Protein AF-A0A357ELI5-F1 (afdb_monomer)

Foldseek 3Di:
DDDDDDDDDDPPPPPDPPPPDPDPDPPPPPPVVPPPPPPPPPPDPDPDDPDDPDDQDPVNVVVVQLVVQAADDPVLLVVLVVCCVPPVDPVSVVNNVSNCVVVQLVVLVVCVVVPDDSVVSD

Solvent-accessible surface area (backbone atoms only — not comparable to full-atom values): 8202 Å² total; per-residue (Å²): 139,90,83,90,84,90,80,81,84,83,80,74,78,74,78,72,77,82,76,76,71,84,72,79,83,73,80,76,78,74,66,67,81,69,70,68,70,79,75,76,68,91,60,77,94,65,93,69,77,95,76,74,84,75,80,84,47,73,65,59,52,51,56,57,55,44,67,72,44,62,76,71,53,75,68,56,47,53,50,33,52,49,45,24,74,74,70,63,37,63,66,38,49,51,53,55,52,48,30,46,47,51,56,47,45,57,58,30,59,74,49,52,84,75,76,57,59,70,80,76,54,94

Structure (mmCIF, N/CA/C/O backbone):
data_AF-A0A357ELI5-F1
#
_entry.id   AF-A0A357ELI5-F1
#
loop_
_atom_site.group_PDB
_atom_site.id
_atom_site.type_symbol
_atom_site.label_atom_id
_atom_site.label_alt_id
_atom_site.label_comp_id
_atom_site.label_asym_id
_atom_site.label_entity_id
_atom_site.label_seq_id
_atom_site.pdbx_PDB_ins_code
_atom_site.Cartn_x
_atom_site.Cartn_y
_atom_site.Cartn_z
_atom_site.occupancy
_atom_site.B_iso_or_equiv
_atom_site.auth_seq_id
_atom_site.auth_comp_id
_atom_site.auth_asym_id
_atom_site.auth_atom_id
_atom_site.pdbx_PDB_model_num
ATOM 1 N N . MET A 1 1 ? 6.128 -54.852 42.794 1.00 38.94 1 MET A N 1
ATOM 2 C CA . MET A 1 1 ? 4.982 -55.335 41.995 1.00 38.94 1 MET A CA 1
ATOM 3 C C . MET A 1 1 ? 3.946 -54.219 42.037 1.00 38.94 1 MET A C 1
ATOM 5 O O . MET A 1 1 ? 3.319 -54.050 43.066 1.00 38.94 1 MET A O 1
ATOM 9 N N . SER A 1 2 ? 4.075 -53.204 41.184 1.00 42.09 2 SER A N 1
ATOM 10 C CA . SER A 1 2 ? 3.573 -53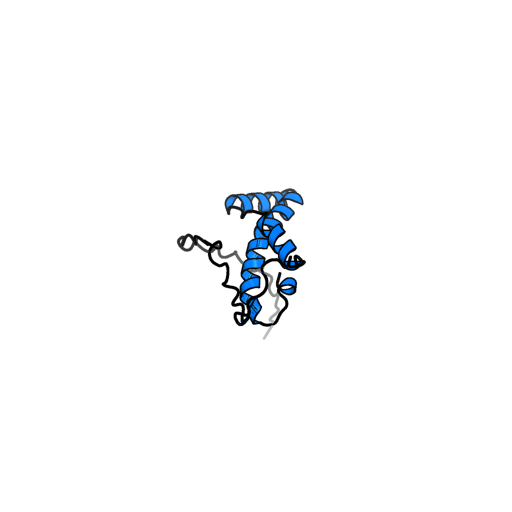.139 39.797 1.00 42.09 2 SER A CA 1
ATOM 11 C C . SER A 1 2 ? 2.077 -52.833 39.740 1.00 42.09 2 SER A C 1
ATOM 13 O O . SER A 1 2 ? 1.281 -53.741 39.936 1.00 42.09 2 SER A O 1
ATOM 15 N N . ALA A 1 3 ? 1.738 -51.579 39.430 1.00 42.09 3 ALA A N 1
ATOM 16 C CA . ALA A 1 3 ? 0.788 -51.214 38.373 1.00 42.09 3 ALA A CA 1
ATOM 17 C C . ALA A 1 3 ? 0.778 -49.682 38.206 1.00 42.09 3 ALA A C 1
ATOM 19 O O . ALA A 1 3 ? 0.226 -48.950 39.021 1.00 42.09 3 ALA A O 1
ATOM 20 N N . GLN A 1 4 ? 1.454 -49.239 37.149 1.00 45.16 4 GLN A N 1
ATOM 21 C CA . GLN A 1 4 ? 1.320 -47.933 36.511 1.00 45.16 4 GLN A CA 1
ATOM 22 C C . GLN A 1 4 ? 0.089 -47.990 35.590 1.00 45.16 4 GLN A C 1
ATOM 24 O O . GLN A 1 4 ? -0.007 -48.957 34.839 1.00 45.16 4 GLN A O 1
ATOM 29 N N . ASP A 1 5 ? -0.778 -46.976 35.598 1.00 42.78 5 ASP A N 1
ATOM 30 C CA . ASP A 1 5 ? -1.641 -46.583 34.462 1.00 42.78 5 ASP A CA 1
ATOM 31 C C . ASP A 1 5 ? -2.183 -45.170 34.773 1.00 42.78 5 ASP A C 1
ATOM 33 O O . ASP A 1 5 ? -2.932 -44.992 35.727 1.00 42.78 5 ASP A O 1
ATOM 37 N N . ARG A 1 6 ? -1.551 -44.075 34.333 1.00 45.69 6 ARG A N 1
ATOM 38 C CA . ARG A 1 6 ? -1.507 -43.457 32.992 1.00 45.69 6 ARG A CA 1
ATOM 39 C C . ARG A 1 6 ? -2.861 -42.917 32.503 1.00 45.69 6 ARG A C 1
ATOM 41 O O . ARG A 1 6 ? -3.584 -43.596 31.795 1.00 45.69 6 ARG A O 1
ATOM 48 N N . VAL A 1 7 ? -3.082 -41.629 32.775 1.00 46.84 7 VAL A N 1
ATOM 49 C CA . VAL A 1 7 ? -3.849 -40.666 31.954 1.00 46.84 7 VAL A CA 1
ATOM 50 C C . VAL A 1 7 ? -3.132 -39.311 32.155 1.00 46.84 7 VAL A C 1
ATOM 52 O O . VAL A 1 7 ? -3.289 -38.705 33.207 1.00 46.84 7 VAL A O 1
ATOM 55 N N . GLN A 1 8 ? -2.013 -39.019 31.471 1.00 42.09 8 GLN A N 1
ATOM 56 C CA . GLN A 1 8 ? -1.912 -38.199 30.240 1.00 42.09 8 GLN A CA 1
ATOM 57 C C . GLN A 1 8 ? -2.991 -37.111 30.146 1.00 42.09 8 GLN A C 1
ATOM 59 O O . GLN A 1 8 ? -4.160 -37.424 29.970 1.00 42.09 8 GLN A O 1
ATOM 64 N N . ASP A 1 9 ? -2.630 -35.891 30.554 1.00 44.03 9 ASP A N 1
ATOM 65 C CA . ASP A 1 9 ? -2.258 -34.765 29.667 1.00 44.03 9 ASP A CA 1
ATOM 66 C C . ASP A 1 9 ? -3.490 -34.204 28.973 1.00 44.03 9 ASP A C 1
ATOM 68 O O . ASP A 1 9 ? -4.007 -34.889 28.111 1.00 44.03 9 ASP A O 1
ATOM 72 N N . GLU A 1 10 ? -3.931 -33.003 29.371 1.00 48.03 10 GLU A N 1
ATOM 73 C CA . GLU A 1 10 ? -4.411 -31.898 28.510 1.00 48.03 10 GLU A CA 1
ATOM 74 C C . GLU A 1 10 ? -4.570 -30.637 29.385 1.00 48.03 10 GLU A C 1
ATOM 76 O O . GLU A 1 10 ? -5.627 -30.011 29.460 1.00 48.03 10 GLU A O 1
ATOM 81 N N . SER A 1 11 ? -3.507 -30.249 30.098 1.00 41.44 11 SER A N 1
ATOM 82 C CA . SER A 1 11 ? -3.392 -28.856 30.531 1.00 41.44 11 SER A CA 1
ATOM 83 C C . SER A 1 11 ? -2.977 -28.084 29.290 1.00 41.44 11 SER A C 1
ATOM 85 O O . SER A 1 11 ? -1.796 -28.046 28.960 1.00 41.44 11 SER A O 1
ATOM 87 N N . GLY A 1 12 ? -3.966 -27.576 28.552 1.00 45.12 12 GLY A N 1
ATOM 88 C CA . GLY A 1 12 ? -3.746 -26.667 27.439 1.00 45.12 12 GLY A CA 1
ATOM 89 C C . GLY A 1 12 ? -2.884 -25.514 27.925 1.00 45.12 12 GLY A C 1
ATOM 90 O O . GLY A 1 12 ? -3.363 -24.648 28.659 1.00 45.12 12 GLY A O 1
ATOM 91 N N . ASP A 1 13 ? -1.606 -25.570 27.559 1.00 47.12 13 ASP A N 1
ATOM 92 C CA . ASP A 1 13 ? -0.642 -24.502 27.732 1.00 47.12 13 ASP A CA 1
ATOM 93 C C . ASP A 1 13 ? -1.214 -23.296 26.991 1.00 47.12 13 ASP A C 1
ATOM 95 O O . ASP A 1 13 ? -1.187 -23.198 25.762 1.00 47.12 13 ASP A O 1
ATOM 99 N N . THR A 1 14 ? -1.908 -22.452 27.747 1.00 52.62 14 THR A N 1
ATOM 100 C CA . THR A 1 14 ? -2.422 -21.187 27.255 1.00 52.62 14 THR A CA 1
ATOM 101 C C . THR A 1 14 ? -1.180 -20.349 27.063 1.00 52.62 14 THR A C 1
ATOM 103 O O . THR A 1 14 ? -0.666 -19.791 28.025 1.00 52.62 14 THR A O 1
ATOM 106 N N . LEU A 1 15 ? -0.656 -20.345 25.837 1.00 53.09 15 LEU A N 1
ATOM 107 C CA . LEU A 1 15 ? 0.434 -19.469 25.445 1.00 53.09 15 LEU A CA 1
ATOM 108 C C . LEU A 1 15 ? -0.067 -18.039 25.645 1.00 53.09 15 LEU A C 1
ATOM 110 O O . LEU A 1 15 ? -0.790 -17.499 24.803 1.00 53.09 15 LEU A O 1
ATOM 114 N N . GLU A 1 16 ? 0.241 -17.454 26.801 1.00 51.84 16 GLU A N 1
ATOM 115 C CA . GLU A 1 16 ? 0.051 -16.031 27.013 1.00 51.84 16 GLU A CA 1
ATOM 116 C C . GLU A 1 16 ? 0.895 -15.322 25.949 1.00 51.84 16 GLU A C 1
ATOM 118 O O . GLU A 1 16 ? 2.093 -15.598 25.839 1.00 51.84 16 GLU A O 1
ATOM 123 N N . PRO A 1 17 ? 0.298 -14.468 25.101 1.00 59.75 17 PRO A N 1
ATOM 124 C CA . PRO A 1 17 ? 1.085 -13.716 24.144 1.00 59.75 17 PRO A CA 1
ATOM 125 C C . PRO A 1 17 ? 2.023 -12.806 24.939 1.00 59.75 17 PRO A C 1
ATOM 127 O O . PRO A 1 17 ? 1.552 -11.937 25.673 1.00 59.75 17 PRO A O 1
ATOM 130 N N . GLU A 1 18 ? 3.338 -13.005 24.805 1.00 58.53 18 GLU A N 1
ATOM 131 C CA . GLU A 1 18 ? 4.325 -12.049 25.303 1.00 58.53 18 GLU A CA 1
ATOM 132 C C . GLU A 1 18 ? 4.008 -10.682 24.688 1.00 58.53 18 GLU A C 1
ATOM 134 O O . GLU A 1 18 ? 4.151 -10.455 23.484 1.00 58.53 18 GLU A O 1
ATOM 139 N N . ILE A 1 19 ? 3.514 -9.771 25.523 1.00 59.59 19 ILE A N 1
ATOM 140 C CA . ILE A 1 19 ? 3.342 -8.374 25.161 1.00 59.59 19 ILE A CA 1
ATOM 141 C C . ILE A 1 19 ? 4.758 -7.813 25.070 1.00 59.59 19 ILE A C 1
ATOM 143 O O . ILE A 1 19 ? 5.394 -7.588 26.097 1.00 59.59 19 ILE A O 1
ATOM 147 N N . LEU A 1 20 ? 5.260 -7.622 23.845 1.00 51.78 20 LEU A N 1
ATOM 148 C CA . LEU A 1 20 ? 6.477 -6.848 23.626 1.00 51.78 20 LEU A CA 1
ATOM 149 C C . LEU A 1 20 ? 6.288 -5.487 24.298 1.00 51.78 20 LEU A C 1
ATOM 151 O O . LEU A 1 20 ? 5.389 -4.723 23.934 1.00 51.78 20 LEU A O 1
ATOM 155 N N . GLU A 1 21 ? 7.135 -5.193 25.280 1.00 50.78 21 GLU A N 1
ATOM 156 C CA . GLU A 1 21 ? 7.247 -3.845 25.815 1.00 50.78 21 GLU A CA 1
ATOM 157 C C . GLU A 1 21 ? 7.588 -2.889 24.661 1.00 50.78 21 GLU A C 1
ATOM 159 O O . GLU A 1 21 ? 8.326 -3.277 23.746 1.00 50.78 21 GLU A O 1
ATOM 164 N N . PRO A 1 22 ? 7.041 -1.658 24.655 1.00 52.97 22 PRO A N 1
ATOM 165 C CA . PRO A 1 22 ? 7.400 -0.671 23.654 1.00 52.97 22 PRO A CA 1
ATOM 166 C C . PRO A 1 22 ? 8.893 -0.383 23.799 1.00 52.97 22 PRO A C 1
ATOM 168 O O . PRO A 1 22 ? 9.322 0.318 24.711 1.00 52.97 22 PRO A O 1
ATOM 171 N N . THR A 1 23 ? 9.700 -0.976 22.924 1.00 57.09 23 THR A N 1
ATOM 172 C CA . THR A 1 23 ? 11.095 -0.587 22.763 1.00 57.09 23 THR A CA 1
ATOM 173 C C . THR A 1 23 ? 11.101 0.876 22.360 1.00 57.09 23 THR A C 1
ATOM 175 O O . THR A 1 23 ? 10.478 1.211 21.352 1.00 57.09 23 THR A O 1
ATOM 178 N N . ASP A 1 24 ? 11.769 1.699 23.169 1.00 54.06 24 ASP A N 1
ATOM 179 C CA . ASP A 1 24 ? 11.881 3.148 23.032 1.00 54.06 24 ASP A CA 1
ATOM 180 C C . 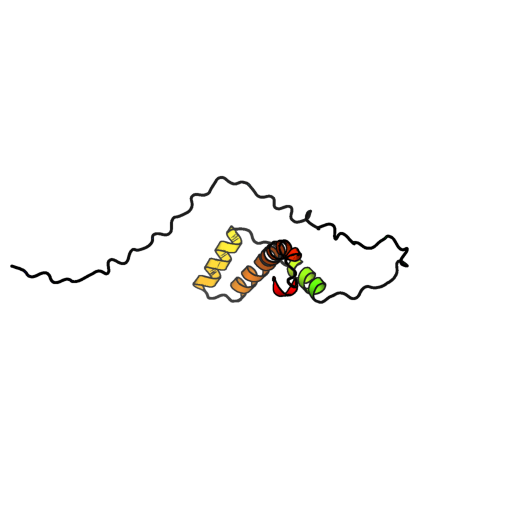ASP A 1 24 ? 11.886 3.609 21.572 1.00 54.06 24 ASP A C 1
ATOM 182 O O . ASP A 1 24 ? 12.706 3.177 20.752 1.00 54.06 24 ASP A O 1
ATOM 186 N N . ASP A 1 25 ? 10.939 4.500 21.290 1.00 55.41 25 ASP A N 1
ATOM 187 C CA . ASP A 1 25 ? 10.660 5.114 20.005 1.00 55.41 25 ASP A CA 1
ATOM 188 C C . ASP A 1 25 ? 11.936 5.685 19.373 1.00 55.41 25 ASP A C 1
ATOM 190 O O . ASP A 1 25 ? 12.373 6.807 19.640 1.00 55.41 25 ASP A O 1
ATOM 194 N N . LYS A 1 26 ? 12.523 4.925 18.450 1.00 49.94 26 LYS A N 1
ATOM 195 C CA . LYS A 1 26 ? 13.121 5.552 17.281 1.00 49.94 26 LYS A CA 1
ATOM 196 C C . LYS A 1 26 ? 11.966 5.847 16.349 1.00 49.94 26 LYS A C 1
ATOM 198 O O . LYS A 1 26 ? 11.487 4.947 15.664 1.00 49.94 26 LYS A O 1
ATOM 203 N N . GLU A 1 27 ? 11.518 7.097 16.352 1.00 52.31 27 GLU A N 1
ATOM 204 C CA . GLU A 1 27 ? 10.745 7.657 15.251 1.00 52.31 27 GLU A CA 1
ATOM 205 C C . GLU A 1 27 ? 11.547 7.396 13.973 1.00 52.31 27 GLU A C 1
ATOM 207 O O . GLU A 1 27 ? 12.530 8.073 13.666 1.00 52.31 27 GLU A O 1
ATOM 212 N N . ILE A 1 28 ? 11.194 6.328 13.260 1.00 48.56 28 ILE A N 1
ATOM 213 C CA . ILE A 1 28 ? 11.658 6.131 11.901 1.00 48.56 28 ILE A CA 1
ATOM 214 C C . ILE A 1 28 ? 10.864 7.159 11.108 1.00 48.56 28 ILE A C 1
ATOM 216 O O . ILE A 1 28 ? 9.773 6.872 10.615 1.00 48.56 28 ILE A O 1
ATOM 220 N N . GLU A 1 29 ? 11.393 8.378 11.017 1.00 48.62 29 GLU A N 1
ATOM 221 C CA . GLU A 1 29 ? 11.045 9.277 9.926 1.00 48.62 29 GLU A CA 1
ATOM 222 C C . GLU A 1 29 ? 11.518 8.598 8.641 1.00 48.62 29 GLU A C 1
ATOM 224 O O . GLU A 1 29 ? 12.630 8.799 8.150 1.00 48.62 29 GLU A O 1
ATOM 229 N N . ALA A 1 30 ? 10.684 7.692 8.134 1.00 51.88 30 ALA A N 1
ATOM 230 C CA . ALA A 1 30 ? 10.847 7.100 6.829 1.00 51.88 30 ALA A CA 1
ATOM 231 C C . ALA A 1 30 ? 10.549 8.197 5.809 1.00 51.88 30 ALA A C 1
ATOM 233 O O . ALA A 1 30 ? 9.458 8.264 5.236 1.00 51.88 30 ALA A O 1
ATOM 234 N N . ASP A 1 31 ? 11.539 9.053 5.562 1.00 44.88 31 ASP A N 1
ATOM 235 C CA . ASP A 1 31 ? 11.622 9.832 4.335 1.00 44.88 31 ASP A CA 1
ATOM 236 C C . ASP A 1 31 ? 11.884 8.878 3.155 1.00 44.88 31 ASP A C 1
ATOM 238 O O . ASP A 1 31 ? 12.931 8.857 2.508 1.00 44.88 31 ASP A O 1
ATOM 242 N N . ALA A 1 32 ? 10.889 8.037 2.872 1.00 50.41 32 ALA A N 1
ATOM 243 C CA . ALA A 1 32 ? 10.827 7.185 1.696 1.00 50.41 32 ALA A CA 1
ATOM 244 C C . ALA A 1 32 ? 10.667 8.012 0.407 1.00 50.41 32 ALA A C 1
ATOM 246 O O . ALA A 1 32 ? 10.637 7.439 -0.682 1.00 50.41 32 ALA A O 1
ATOM 247 N N . ALA A 1 33 ? 10.561 9.345 0.497 1.00 44.91 33 ALA A N 1
ATOM 248 C CA . ALA A 1 33 ? 10.564 10.2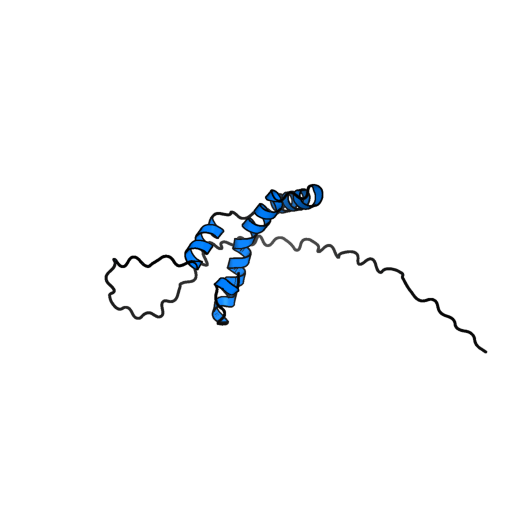05 -0.678 1.00 44.91 33 ALA A CA 1
ATOM 249 C C . ALA A 1 33 ? 11.961 10.314 -1.312 1.00 44.91 33 ALA A C 1
ATOM 251 O O . ALA A 1 33 ? 12.046 10.627 -2.499 1.00 44.91 33 ALA A O 1
ATOM 252 N N . SER A 1 34 ? 13.038 10.005 -0.576 1.00 41.94 34 SER A N 1
ATOM 253 C CA . SER A 1 34 ? 14.412 10.151 -1.080 1.00 41.94 34 SER A CA 1
ATOM 254 C C . SER A 1 34 ? 15.037 8.857 -1.629 1.00 41.94 34 SER A C 1
ATOM 256 O O . SER A 1 34 ? 16.038 8.905 -2.338 1.00 41.94 34 SER A O 1
ATOM 258 N N . LEU A 1 35 ? 14.414 7.688 -1.423 1.00 43.25 35 LEU A N 1
ATOM 259 C CA . LEU A 1 35 ? 14.822 6.426 -2.068 1.00 43.25 35 LEU A CA 1
ATOM 260 C C . LEU A 1 35 ? 14.168 6.253 -3.448 1.00 43.25 35 LEU A C 1
ATOM 262 O O . LEU A 1 35 ? 13.739 5.169 -3.841 1.00 43.25 35 LEU A O 1
ATOM 266 N N . VAL A 1 36 ? 14.121 7.332 -4.227 1.00 46.66 36 VAL A N 1
ATOM 267 C CA . VAL A 1 36 ? 14.165 7.204 -5.684 1.00 46.66 36 VAL A CA 1
ATOM 268 C C . VAL A 1 36 ? 15.579 6.755 -6.018 1.00 46.66 36 VAL A C 1
ATOM 270 O O . VAL A 1 36 ? 16.481 7.563 -6.216 1.00 46.66 36 VAL A O 1
ATOM 273 N N . LEU A 1 37 ? 15.759 5.434 -5.994 1.00 40.94 37 LEU A N 1
ATOM 274 C CA . LEU A 1 37 ? 16.897 4.754 -6.581 1.00 40.94 37 LEU A CA 1
ATOM 275 C C . LEU A 1 37 ? 17.137 5.360 -7.957 1.00 40.94 37 LEU A C 1
ATOM 277 O O . LEU A 1 37 ? 16.309 5.242 -8.862 1.00 40.94 37 LEU A O 1
ATOM 281 N N . ASP A 1 38 ? 18.273 6.042 -8.035 1.00 40.12 38 ASP A N 1
ATOM 282 C CA . ASP A 1 38 ? 19.055 6.288 -9.225 1.00 40.12 38 ASP A CA 1
ATOM 283 C C . ASP A 1 38 ? 19.011 5.015 -10.071 1.00 40.12 38 ASP A C 1
ATOM 285 O O . ASP A 1 38 ? 19.705 4.027 -9.810 1.00 40.12 38 ASP A O 1
ATOM 289 N N . ILE A 1 39 ? 18.075 4.991 -11.020 1.00 47.84 39 ILE A N 1
ATOM 290 C CA . ILE A 1 39 ? 17.987 3.948 -12.021 1.00 47.84 39 ILE A CA 1
ATOM 291 C C . ILE A 1 39 ? 19.261 4.171 -12.818 1.00 47.84 39 ILE A C 1
ATOM 293 O O . ILE A 1 39 ? 19.286 5.024 -13.703 1.00 47.84 39 ILE A O 1
ATOM 297 N N . SER A 1 40 ? 20.335 3.473 -12.441 1.00 42.38 40 SER A N 1
ATOM 298 C CA . SER A 1 40 ? 21.565 3.400 -13.213 1.00 42.38 40 SER A CA 1
ATOM 299 C C . SER A 1 40 ? 21.189 2.831 -14.570 1.00 42.38 40 SER A C 1
ATOM 301 O O . SER A 1 40 ? 21.221 1.624 -14.812 1.00 42.38 40 SER A O 1
ATOM 303 N N . ALA A 1 41 ? 20.799 3.740 -15.457 1.00 44.84 41 ALA A N 1
ATOM 304 C CA . ALA A 1 41 ? 20.905 3.591 -16.878 1.00 44.84 41 ALA A CA 1
ATOM 305 C C . ALA A 1 41 ? 22.374 3.257 -17.125 1.00 44.84 41 ALA A C 1
ATOM 307 O O . ALA A 1 41 ? 23.233 4.127 -17.227 1.00 44.84 41 ALA A O 1
ATOM 308 N N . SER A 1 42 ? 22.668 1.964 -17.218 1.00 46.50 42 SER A N 1
ATOM 309 C CA . SER A 1 42 ? 23.815 1.490 -17.980 1.00 46.50 42 SER A CA 1
ATOM 310 C C . SER A 1 42 ? 23.500 1.687 -19.463 1.00 46.50 42 SER A C 1
ATOM 312 O O . SER A 1 42 ? 23.498 0.733 -20.233 1.00 46.50 42 SER A O 1
ATOM 314 N N . ASP A 1 43 ? 23.171 2.920 -19.846 1.00 46.19 43 ASP A N 1
ATOM 315 C CA . ASP A 1 43 ? 23.079 3.334 -21.230 1.00 46.19 43 ASP A CA 1
ATOM 316 C C . ASP A 1 43 ? 24.154 4.388 -21.440 1.00 46.19 43 ASP A C 1
ATOM 318 O O . ASP A 1 43 ? 24.231 5.413 -20.759 1.00 46.19 43 ASP A O 1
ATOM 322 N N . SER A 1 44 ? 25.068 4.057 -22.338 1.00 42.41 44 SER A N 1
ATOM 323 C CA . SER A 1 44 ? 26.128 4.967 -22.748 1.00 42.41 44 SER A CA 1
ATOM 324 C C . SER A 1 44 ? 25.475 6.251 -23.270 1.00 42.41 44 SER A C 1
ATOM 326 O O . SER A 1 44 ? 24.442 6.149 -23.925 1.00 42.41 44 SER A O 1
ATOM 328 N N . PRO A 1 45 ? 26.040 7.453 -23.050 1.00 42.62 45 PRO A N 1
ATOM 329 C CA . PRO A 1 45 ? 25.418 8.685 -23.515 1.00 42.62 45 PRO A CA 1
ATOM 330 C C . PRO A 1 45 ? 25.520 8.751 -25.044 1.00 42.62 45 PRO A C 1
ATOM 332 O O . PRO A 1 45 ? 26.475 9.287 -25.607 1.00 42.62 45 PRO A O 1
ATOM 335 N N . GLN A 1 46 ? 24.555 8.149 -25.732 1.00 50.66 46 GLN A N 1
ATOM 336 C CA . GLN A 1 46 ? 24.252 8.428 -27.125 1.00 50.66 46 GLN A CA 1
ATOM 337 C C . GLN A 1 46 ? 23.192 9.534 -27.147 1.00 50.66 46 GLN A C 1
ATOM 339 O O . GLN A 1 46 ? 22.246 9.489 -26.360 1.00 50.66 46 GLN A O 1
ATOM 344 N N . PRO A 1 47 ? 23.345 10.554 -28.006 1.00 50.38 47 PRO A N 1
ATOM 345 C CA . PRO A 1 47 ? 22.392 11.648 -28.090 1.00 50.38 47 PRO A CA 1
ATOM 346 C C . PRO A 1 47 ? 21.106 11.109 -28.721 1.00 50.38 47 PRO A C 1
ATOM 348 O O . PRO A 1 47 ? 21.012 10.993 -29.940 1.00 50.38 47 PRO A O 1
ATOM 351 N N . VAL A 1 48 ? 20.138 10.723 -27.891 1.00 51.34 48 VAL A N 1
ATOM 352 C CA . VAL A 1 48 ? 18.814 10.306 -28.354 1.00 51.34 48 VAL A CA 1
ATOM 353 C C . VAL A 1 48 ? 17.895 11.520 -28.385 1.00 51.34 48 VAL A C 1
ATOM 355 O O . VAL A 1 48 ? 17.736 12.231 -27.394 1.00 51.34 48 VAL A O 1
ATOM 358 N N . ASP A 1 49 ? 17.337 11.779 -29.563 1.00 50.94 49 ASP A N 1
ATOM 359 C CA . ASP A 1 49 ? 16.402 12.864 -29.829 1.00 50.94 49 ASP A CA 1
ATOM 360 C C . ASP A 1 49 ? 15.261 12.901 -28.793 1.00 50.94 49 ASP A C 1
ATOM 362 O O . ASP A 1 49 ? 14.489 11.952 -28.628 1.00 50.94 49 ASP A O 1
ATOM 366 N N . SER A 1 50 ? 15.155 14.032 -28.091 1.00 61.72 50 SER A N 1
ATOM 367 C CA . SER A 1 50 ? 14.321 14.264 -26.903 1.00 61.72 50 SER A CA 1
ATOM 368 C C . SER A 1 50 ? 12.806 14.351 -27.158 1.00 61.72 50 SER A C 1
ATOM 370 O O . SER A 1 50 ? 12.133 15.227 -26.611 1.00 61.72 50 SER A O 1
ATOM 372 N N . THR A 1 51 ? 12.210 13.497 -27.993 1.00 56.97 51 THR A N 1
ATOM 373 C CA . THR A 1 51 ? 10.741 13.514 -28.197 1.00 56.97 51 THR A CA 1
ATOM 374 C C . THR A 1 51 ? 10.127 12.140 -28.470 1.00 56.97 51 THR A C 1
ATOM 376 O O . THR A 1 51 ? 9.102 12.028 -29.141 1.00 56.97 51 THR A O 1
ATOM 379 N N . ALA A 1 52 ? 10.712 11.070 -27.932 1.00 62.22 52 ALA A N 1
ATOM 380 C CA . ALA A 1 52 ? 10.056 9.766 -27.929 1.00 62.22 52 ALA A CA 1
ATOM 381 C C . ALA A 1 52 ? 9.092 9.661 -26.735 1.00 62.22 52 ALA A C 1
ATOM 383 O O . ALA A 1 52 ? 9.508 9.650 -25.577 1.00 62.22 52 ALA A O 1
ATOM 384 N N . VAL A 1 53 ? 7.789 9.579 -27.014 1.00 60.06 53 VAL A N 1
ATOM 385 C CA . VAL A 1 53 ? 6.780 9.212 -26.011 1.00 60.06 53 VAL A CA 1
ATOM 386 C C . VAL A 1 53 ? 6.984 7.735 -25.680 1.00 60.06 53 VAL A C 1
ATOM 388 O O . VAL A 1 53 ? 6.633 6.864 -26.474 1.00 60.06 53 VAL A O 1
ATOM 391 N N . VAL A 1 54 ? 7.590 7.446 -24.528 1.00 72.19 54 VAL A N 1
ATOM 392 C CA . VAL A 1 54 ? 7.736 6.071 -24.038 1.00 72.19 54 VAL A CA 1
ATOM 393 C C . VAL A 1 54 ? 6.355 5.564 -23.602 1.00 72.19 54 VAL A C 1
ATOM 395 O O . VAL A 1 54 ? 5.675 6.257 -22.839 1.00 72.19 54 VAL A O 1
ATOM 398 N N . PRO A 1 55 ? 5.902 4.390 -24.076 1.00 72.56 55 PRO A N 1
ATOM 399 C CA . PRO A 1 55 ? 4.635 3.820 -23.636 1.00 72.56 55 PRO A CA 1
ATOM 400 C C . PRO A 1 55 ? 4.692 3.489 -22.140 1.00 72.56 55 PRO A C 1
ATOM 402 O O . PRO A 1 55 ? 5.635 2.851 -21.673 1.00 72.56 55 PRO A O 1
ATOM 405 N N . VAL A 1 56 ? 3.666 3.915 -21.398 1.00 79.81 56 VAL A N 1
ATOM 406 C CA . VAL A 1 56 ? 3.521 3.595 -19.972 1.00 79.81 56 VAL A CA 1
ATOM 407 C C . VAL A 1 56 ? 3.334 2.089 -19.822 1.00 79.81 56 VAL A C 1
ATOM 409 O O . VAL A 1 56 ? 2.442 1.505 -20.441 1.00 79.81 56 VAL A O 1
ATOM 412 N N . THR A 1 57 ? 4.173 1.456 -19.007 1.00 88.25 57 THR A N 1
ATOM 413 C CA . THR A 1 57 ? 4.065 0.017 -18.733 1.00 88.25 57 THR A CA 1
ATOM 414 C C . THR A 1 57 ? 2.980 -0.266 -17.691 1.00 88.25 57 THR A C 1
ATOM 416 O O . THR A 1 57 ? 2.633 0.598 -16.882 1.00 88.25 57 THR A O 1
ATOM 419 N N . ALA A 1 58 ? 2.454 -1.496 -17.666 1.00 88.19 58 ALA A N 1
ATOM 420 C CA . ALA A 1 58 ? 1.459 -1.908 -16.669 1.00 88.19 58 ALA A CA 1
ATOM 421 C C . ALA A 1 58 ? 1.973 -1.731 -15.226 1.00 88.19 58 ALA A C 1
ATOM 423 O O . ALA A 1 58 ? 1.242 -1.245 -14.365 1.00 88.19 58 ALA A O 1
ATOM 424 N N . LEU A 1 59 ? 3.257 -2.029 -14.988 1.00 87.88 59 LEU A N 1
ATOM 425 C CA . LEU A 1 59 ? 3.923 -1.809 -13.703 1.00 87.88 59 LEU A CA 1
ATOM 426 C C . LEU A 1 59 ? 3.939 -0.324 -13.319 1.00 87.88 59 LEU A C 1
ATOM 428 O O . LEU A 1 59 ? 3.587 0.030 -12.199 1.00 87.88 59 LEU A O 1
ATOM 432 N N . GLN A 1 60 ? 4.300 0.568 -14.246 1.00 89.81 60 GLN A N 1
ATOM 433 C CA . GLN A 1 60 ? 4.297 2.010 -13.975 1.00 89.81 60 GLN A CA 1
ATOM 434 C C . GLN A 1 60 ? 2.895 2.522 -13.627 1.00 89.81 60 GLN A C 1
ATOM 436 O O . GLN A 1 60 ? 2.752 3.348 -12.724 1.00 89.81 60 GLN A O 1
ATOM 441 N N . GLN A 1 61 ? 1.863 2.013 -14.305 1.00 91.50 61 GLN A N 1
ATOM 442 C CA . GLN A 1 61 ? 0.476 2.349 -13.997 1.00 91.50 61 GLN A CA 1
ATOM 443 C C . GLN A 1 61 ? 0.060 1.838 -12.609 1.00 91.50 61 GLN A C 1
ATOM 445 O O . GLN A 1 61 ? -0.540 2.595 -11.846 1.00 91.50 61 GLN A O 1
ATOM 450 N N . TYR A 1 62 ? 0.422 0.602 -12.255 1.00 91.50 62 TYR A N 1
ATOM 451 C CA . TYR A 1 62 ? 0.165 0.037 -10.927 1.00 91.50 62 TYR A CA 1
ATOM 452 C C . TYR A 1 62 ? 0.839 0.858 -9.819 1.00 91.50 62 TYR A C 1
ATOM 454 O O . TYR A 1 62 ? 0.178 1.290 -8.876 1.00 91.50 62 TYR A O 1
ATOM 462 N N . LEU A 1 63 ? 2.131 1.163 -9.970 1.00 90.81 63 LEU A N 1
ATOM 463 C CA . LEU A 1 63 ? 2.879 1.966 -8.999 1.00 90.81 63 LEU A CA 1
ATOM 464 C C . LEU A 1 63 ? 2.290 3.376 -8.842 1.00 90.81 63 LEU A C 1
ATOM 466 O O . LEU A 1 63 ? 2.278 3.921 -7.737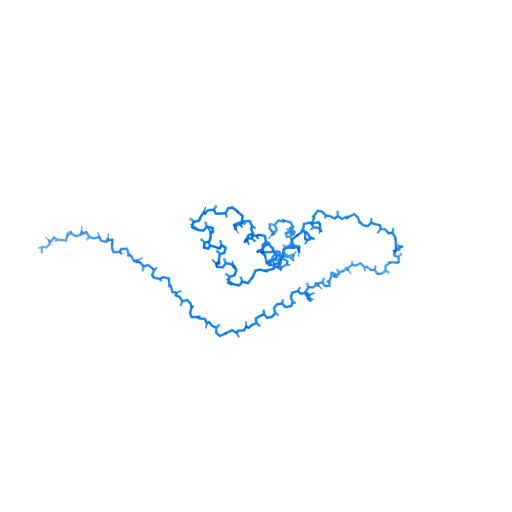 1.00 90.81 63 LEU A O 1
ATOM 470 N N . ALA A 1 64 ? 1.785 3.973 -9.925 1.00 92.12 64 ALA A N 1
ATOM 471 C CA . ALA A 1 64 ? 1.106 5.263 -9.867 1.00 92.12 64 ALA A CA 1
ATOM 472 C C . ALA A 1 64 ? -0.219 5.194 -9.091 1.00 92.12 64 ALA A C 1
ATOM 474 O O . ALA A 1 64 ? -0.537 6.136 -8.364 1.00 92.12 64 ALA A O 1
ATOM 475 N N . GLU A 1 65 ? -0.969 4.096 -9.215 1.00 92.69 65 GLU A N 1
ATOM 476 C CA . GLU A 1 65 ? -2.213 3.882 -8.470 1.00 92.69 65 GLU A CA 1
ATOM 477 C C . GLU A 1 65 ? -1.937 3.675 -6.977 1.00 92.69 65 GLU A C 1
ATOM 479 O O . GLU A 1 65 ? -2.516 4.365 -6.139 1.00 92.69 65 GLU A O 1
ATOM 484 N N . VAL A 1 66 ? -0.975 2.813 -6.636 1.00 91.94 66 VAL A N 1
ATOM 485 C CA . VAL A 1 66 ? -0.603 2.510 -5.243 1.00 91.94 66 VAL A CA 1
ATOM 486 C C . VAL A 1 66 ? -0.168 3.770 -4.481 1.00 91.94 66 VAL A C 1
ATOM 488 O O . VAL A 1 66 ? -0.515 3.945 -3.314 1.00 91.94 66 VAL A O 1
ATOM 491 N N . ARG A 1 67 ? 0.518 4.713 -5.142 1.00 89.81 67 ARG A N 1
ATOM 492 C CA . ARG A 1 67 ? 0.929 5.996 -4.534 1.00 89.81 67 ARG A CA 1
ATOM 493 C C . ARG A 1 67 ? -0.233 6.91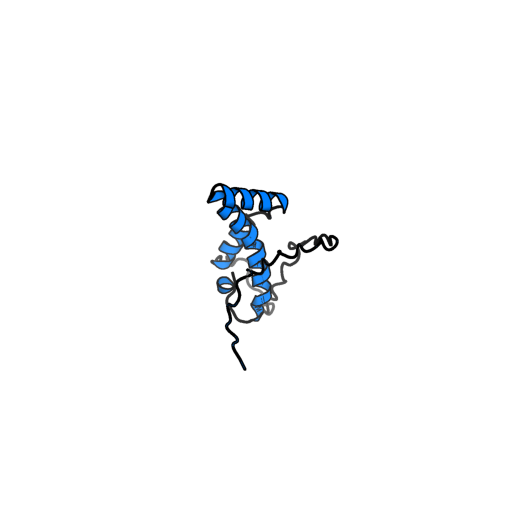1 -4.141 1.00 89.81 67 ARG A C 1
ATOM 495 O O . ARG A 1 67 ? -0.023 7.805 -3.324 1.00 89.81 67 ARG A O 1
ATOM 502 N N . ARG A 1 68 ? -1.433 6.729 -4.704 1.00 91.81 68 ARG A N 1
ATOM 503 C CA . ARG A 1 68 ? -2.607 7.558 -4.374 1.00 91.81 68 ARG A CA 1
ATOM 504 C C . ARG A 1 68 ? -3.162 7.266 -2.985 1.00 91.81 68 ARG A C 1
ATOM 506 O O . ARG A 1 68 ? -3.880 8.100 -2.439 1.00 91.81 68 ARG A O 1
ATOM 513 N N . HIS A 1 69 ? -2.834 6.110 -2.417 1.00 90.50 69 HIS A N 1
ATOM 514 C CA . HIS A 1 69 ? -3.272 5.726 -1.086 1.00 90.50 69 HIS A CA 1
ATOM 515 C C . HIS A 1 69 ? -2.259 6.223 -0.034 1.00 90.50 69 HIS A C 1
ATOM 517 O O . HIS A 1 69 ? -1.081 5.852 -0.081 1.00 90.50 69 HIS A O 1
ATOM 523 N N . PRO A 1 70 ? -2.656 7.118 0.889 1.00 88.94 70 PRO A N 1
ATOM 524 C CA . PRO A 1 70 ? -1.778 7.565 1.967 1.00 88.94 70 PRO A CA 1
ATOM 525 C C . PRO A 1 70 ? -1.564 6.451 3.000 1.00 88.94 70 PRO A C 1
ATOM 527 O O . PRO A 1 70 ? -2.364 5.521 3.098 1.00 88.94 70 PRO A O 1
ATOM 530 N N . TYR A 1 71 ? -0.487 6.570 3.778 1.00 91.44 71 TYR A N 1
ATOM 531 C CA . TYR A 1 71 ? -0.283 5.730 4.956 1.00 91.44 71 TYR A CA 1
ATOM 532 C C . TYR A 1 71 ? -1.334 6.050 6.021 1.00 91.44 71 TYR A C 1
ATOM 534 O O . TYR A 1 71 ? -1.810 7.183 6.105 1.00 91.44 71 TYR A O 1
ATOM 542 N N . LEU A 1 72 ? -1.679 5.044 6.818 1.00 93.56 72 LEU A N 1
ATOM 543 C CA . LEU A 1 72 ? -2.547 5.199 7.978 1.00 93.56 72 LEU A CA 1
ATOM 544 C C . LEU A 1 72 ? -1.697 5.460 9.217 1.00 93.56 72 LEU A C 1
ATOM 546 O O . LEU A 1 72 ? -0.571 4.969 9.321 1.00 93.56 72 LEU A O 1
ATOM 550 N N . SER A 1 73 ? -2.239 6.217 10.168 1.00 95.31 73 SER A N 1
ATOM 551 C CA . SER A 1 73 ? -1.647 6.265 11.503 1.00 95.31 73 SER A CA 1
ATOM 552 C C . SER A 1 73 ? -1.939 4.964 12.261 1.00 95.31 73 SER A C 1
ATOM 554 O O . SER A 1 73 ? -2.927 4.275 12.000 1.00 95.31 73 SER A O 1
ATOM 556 N N . LYS A 1 74 ? -1.121 4.656 13.272 1.00 94.06 74 LYS A N 1
ATOM 557 C CA . LYS A 1 74 ? -1.324 3.494 14.156 1.00 94.06 74 LYS A CA 1
ATOM 558 C C . LYS A 1 74 ? -2.729 3.462 14.772 1.00 94.06 74 LYS A C 1
ATOM 560 O O . LYS A 1 74 ? -3.328 2.402 14.933 1.00 94.06 74 LYS A O 1
ATOM 565 N N . GLU A 1 75 ? -3.263 4.626 15.129 1.00 95.75 75 GLU A N 1
ATOM 566 C CA . GLU A 1 75 ? -4.592 4.759 15.730 1.00 95.75 75 GLU A CA 1
ATOM 567 C C . GLU A 1 75 ? -5.698 4.438 14.720 1.00 95.75 75 GLU A C 1
ATOM 569 O O . GLU A 1 75 ? -6.647 3.726 15.053 1.00 95.75 75 GLU A O 1
ATOM 574 N N . GLU A 1 76 ? -5.563 4.919 13.481 1.00 94.62 76 GLU A N 1
ATOM 575 C CA . GLU A 1 76 ? -6.502 4.630 12.394 1.00 94.62 76 GLU A CA 1
ATOM 576 C C . GLU A 1 76 ? -6.501 3.145 12.028 1.00 94.62 76 GLU A C 1
ATOM 578 O O . GLU A 1 76 ? -7.565 2.560 11.817 1.00 94.62 76 GLU A O 1
ATOM 583 N N . GLU A 1 77 ? -5.329 2.511 11.991 1.00 94.56 77 GLU A N 1
ATOM 584 C CA . GLU A 1 77 ? -5.218 1.072 11.746 1.00 94.56 77 GLU A CA 1
ATOM 585 C C . GLU A 1 77 ? -5.953 0.267 12.813 1.00 94.56 77 GLU A C 1
ATOM 587 O O . GLU A 1 77 ? -6.773 -0.589 12.480 1.00 94.56 77 GLU A O 1
ATOM 592 N N . LEU A 1 78 ? -5.725 0.569 14.095 1.00 96.00 78 LEU A N 1
ATOM 593 C CA . LEU A 1 78 ? -6.403 -0.119 15.194 1.00 96.00 78 LEU A CA 1
ATOM 594 C C . LEU A 1 78 ? -7.925 0.038 15.113 1.00 96.00 78 LEU A C 1
ATOM 596 O O . LEU A 1 78 ? -8.653 -0.934 15.332 1.00 96.00 78 LEU A O 1
ATOM 600 N N . GLN A 1 79 ? -8.409 1.229 14.754 1.00 95.75 79 GLN A N 1
ATOM 601 C CA . GLN A 1 79 ? -9.838 1.473 14.552 1.00 95.75 79 GLN A CA 1
ATOM 602 C C . GLN A 1 79 ? -10.399 0.628 13.403 1.00 95.75 79 GLN A C 1
ATOM 604 O O . GLN A 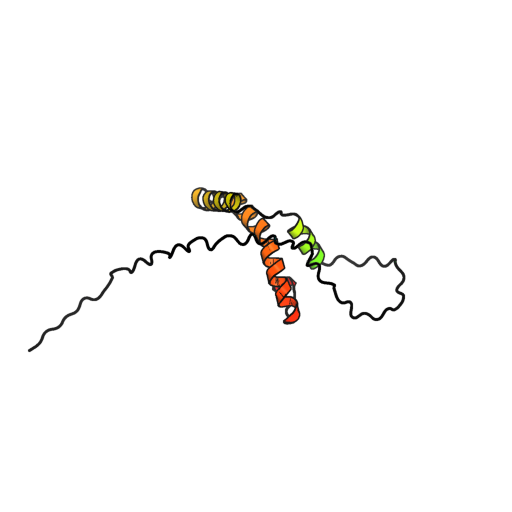1 79 ? -11.406 -0.055 13.592 1.00 95.75 79 GLN A O 1
ATOM 609 N N . LEU A 1 80 ? -9.730 0.607 12.247 1.00 95.38 80 LEU A N 1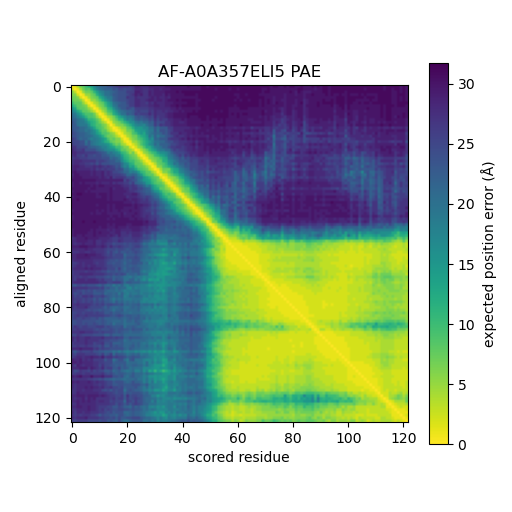
ATOM 610 C CA . LEU A 1 80 ? -10.167 -0.163 11.077 1.00 95.38 80 LEU A CA 1
ATOM 611 C C . LEU A 1 80 ? -10.120 -1.675 11.328 1.00 95.38 80 LEU A C 1
ATOM 613 O O . LEU A 1 80 ? -11.038 -2.394 10.929 1.00 95.38 80 LEU A O 1
ATOM 617 N N . VAL A 1 81 ? -9.095 -2.170 12.030 1.00 95.81 81 VAL A N 1
ATOM 618 C CA . VAL A 1 81 ? -9.016 -3.579 12.449 1.00 95.81 81 VAL A CA 1
ATOM 619 C C . VAL A 1 81 ? -10.173 -3.919 13.378 1.00 95.81 81 VAL A C 1
ATOM 621 O O . VAL A 1 81 ? -10.818 -4.955 13.202 1.00 95.81 81 VAL A O 1
ATOM 624 N N . GLN A 1 82 ? -10.449 -3.067 14.365 1.00 95.69 82 GLN A N 1
ATOM 625 C CA . GLN A 1 82 ? -11.538 -3.300 15.303 1.00 95.69 82 GLN A CA 1
ATOM 626 C C . GLN A 1 82 ? -12.896 -3.279 14.596 1.00 95.69 82 GLN A C 1
ATOM 628 O O . GLN A 1 82 ? -13.720 -4.166 14.834 1.00 95.69 82 GLN A O 1
ATOM 633 N N . GLU A 1 83 ? -13.127 -2.318 13.702 1.00 94.69 83 GLU A N 1
ATOM 634 C CA . GLU A 1 83 ? -14.342 -2.224 12.889 1.00 94.69 83 GLU A CA 1
ATOM 635 C C . GLU A 1 83 ? -14.523 -3.473 12.020 1.00 94.69 83 GLU A C 1
ATOM 637 O O . GLU A 1 83 ? -15.597 -4.082 12.016 1.00 94.69 83 GLU A O 1
ATOM 642 N N . TYR A 1 84 ? -13.458 -3.919 11.352 1.00 95.50 84 TYR A N 1
ATOM 643 C CA . TYR A 1 84 ? -13.480 -5.140 10.557 1.00 95.50 84 TYR A CA 1
ATOM 644 C C . TYR A 1 84 ? -13.796 -6.376 11.408 1.00 95.50 84 TYR A C 1
ATOM 646 O O . TYR A 1 84 ? -14.644 -7.181 11.030 1.00 95.50 84 TYR A O 1
ATOM 654 N N . ARG A 1 85 ? -13.177 -6.515 12.586 1.00 94.50 85 ARG A N 1
ATOM 655 C CA . ARG A 1 85 ? -13.407 -7.656 13.489 1.00 94.50 85 ARG A CA 1
ATOM 656 C C . ARG A 1 85 ? -14.822 -7.696 14.060 1.00 94.50 85 ARG A C 1
ATOM 658 O O . ARG A 1 85 ? -15.363 -8.776 14.264 1.00 94.50 85 ARG A O 1
ATOM 665 N N . THR A 1 86 ? -15.401 -6.535 14.348 1.00 95.31 86 THR A N 1
ATOM 666 C CA . THR A 1 86 ? -16.715 -6.433 15.003 1.00 95.31 86 THR A CA 1
ATOM 667 C C . THR A 1 86 ? -17.873 -6.487 14.014 1.00 95.31 86 THR A C 1
ATOM 669 O O . THR A 1 86 ? -18.873 -7.144 14.290 1.00 95.31 86 THR A O 1
ATOM 672 N N . HIS A 1 87 ? -17.739 -5.822 12.865 1.00 92.38 87 HIS A N 1
ATOM 673 C CA . HIS A 1 87 ? -18.826 -5.641 11.899 1.00 92.38 87 HIS A CA 1
ATOM 674 C C . HIS A 1 87 ? -18.598 -6.393 10.581 1.00 92.38 87 HIS A C 1
ATOM 676 O O . HIS A 1 87 ? -19.503 -6.448 9.751 1.00 92.38 87 HIS A O 1
ATOM 682 N N . GLY A 1 88 ? -17.405 -6.954 10.349 1.00 91.19 88 GLY A N 1
ATOM 683 C CA . GLY A 1 88 ? -17.055 -7.570 9.064 1.00 91.19 88 GLY A CA 1
ATOM 684 C C . GLY A 1 88 ? -17.008 -6.559 7.915 1.00 91.19 88 GLY A C 1
ATOM 685 O O . GLY A 1 88 ? -17.267 -6.920 6.767 1.00 91.19 88 GLY A O 1
ATOM 686 N N . SER A 1 89 ? -16.733 -5.284 8.218 1.00 93.94 89 SER A N 1
ATOM 687 C CA . SER A 1 89 ? -16.781 -4.180 7.255 1.00 93.94 89 SER A CA 1
ATOM 688 C C . SER A 1 89 ? -15.775 -4.390 6.122 1.00 93.94 89 SER A C 1
ATOM 690 O O . SER A 1 89 ? -14.563 -4.244 6.291 1.00 93.94 89 SER A O 1
ATOM 692 N N . ARG A 1 90 ? -16.278 -4.725 4.928 1.00 95.06 90 ARG A N 1
ATOM 693 C CA . ARG A 1 90 ? -15.438 -4.903 3.735 1.00 95.06 90 ARG A CA 1
ATOM 694 C C . ARG A 1 90 ? -14.689 -3.620 3.378 1.00 95.06 90 ARG A C 1
ATOM 696 O O . ARG A 1 90 ? -13.570 -3.695 2.884 1.00 95.06 90 ARG A O 1
ATOM 703 N N . GLU A 1 91 ? -15.287 -2.460 3.630 1.00 94.00 91 GLU A N 1
ATOM 704 C CA . GLU A 1 91 ? -14.654 -1.166 3.371 1.00 94.00 91 GLU A CA 1
ATOM 705 C C . GLU A 1 91 ? -13.442 -0.945 4.277 1.00 94.00 91 GLU A C 1
ATOM 707 O O . GLU A 1 91 ? -12.384 -0.555 3.780 1.00 94.00 91 GLU A O 1
ATOM 712 N N . ALA A 1 92 ? -13.554 -1.286 5.566 1.00 94.50 92 ALA A N 1
ATOM 713 C CA . ALA A 1 92 ? -12.433 -1.212 6.498 1.00 94.50 92 ALA A CA 1
ATOM 714 C C . ALA A 1 92 ? -11.274 -2.120 6.056 1.00 94.50 92 ALA A C 1
ATOM 716 O O . ALA A 1 92 ? -10.125 -1.679 6.017 1.00 94.50 92 ALA A O 1
ATOM 717 N N . ALA A 1 93 ? -11.578 -3.350 5.626 1.00 94.25 93 ALA A N 1
ATOM 718 C CA . ALA A 1 93 ? -10.573 -4.270 5.092 1.00 94.25 93 ALA A CA 1
ATOM 719 C C . ALA A 1 93 ? -9.887 -3.721 3.834 1.00 94.25 93 ALA A C 1
ATOM 721 O O . ALA A 1 93 ? -8.663 -3.737 3.742 1.00 94.25 93 ALA A O 1
ATOM 722 N N . VAL A 1 94 ? -10.660 -3.203 2.873 1.00 94.88 94 VAL A N 1
ATOM 723 C CA . VAL A 1 94 ? -10.108 -2.626 1.638 1.00 94.88 94 VAL A CA 1
ATOM 724 C C . VAL A 1 94 ? -9.212 -1.432 1.954 1.00 94.88 94 VAL A C 1
ATOM 726 O O . VAL A 1 94 ? -8.111 -1.350 1.415 1.00 94.88 94 VAL A O 1
ATOM 729 N N . LYS A 1 95 ? -9.637 -0.533 2.848 1.00 93.56 95 LYS A N 1
ATOM 730 C CA . LYS A 1 95 ? -8.835 0.632 3.243 1.00 93.56 95 LYS A CA 1
ATOM 731 C C . LYS A 1 95 ? -7.508 0.210 3.879 1.00 93.56 95 LYS A C 1
ATOM 733 O O . LYS A 1 95 ? -6.470 0.776 3.545 1.00 93.56 95 LYS A O 1
ATOM 738 N N . LEU A 1 96 ? -7.544 -0.809 4.734 1.00 94.50 96 LEU A N 1
ATOM 739 C CA . LEU A 1 96 ? -6.364 -1.330 5.416 1.00 94.50 96 LEU A CA 1
ATOM 740 C C . LEU A 1 96 ? -5.388 -2.008 4.442 1.00 94.50 96 LEU A C 1
ATOM 742 O O . LEU A 1 96 ? -4.187 -1.754 4.507 1.00 94.50 96 LEU A O 1
ATOM 746 N N . ILE A 1 97 ? -5.898 -2.795 3.489 1.00 93.75 97 ILE A N 1
ATOM 747 C CA . ILE A 1 97 ? -5.086 -3.401 2.422 1.00 93.75 97 ILE A CA 1
ATOM 748 C C . ILE A 1 97 ? -4.436 -2.309 1.568 1.00 93.75 97 ILE A C 1
ATOM 750 O O . ILE A 1 97 ? -3.219 -2.308 1.405 1.00 93.75 97 ILE A O 1
ATOM 754 N N . MET A 1 98 ? -5.225 -1.353 1.068 1.00 93.62 98 MET A N 1
ATOM 755 C CA . MET A 1 98 ? -4.740 -0.295 0.174 1.00 93.62 98 MET A CA 1
ATOM 756 C C . MET A 1 98 ? -3.633 0.556 0.807 1.00 93.62 98 MET A C 1
ATOM 758 O O . MET A 1 98 ? -2.669 0.904 0.128 1.00 93.62 98 MET A O 1
ATOM 762 N N . ALA A 1 99 ? -3.738 0.863 2.102 1.00 92.50 99 ALA A N 1
ATOM 763 C CA . ALA A 1 99 ? -2.705 1.602 2.826 1.00 92.50 99 ALA A CA 1
ATOM 764 C C . ALA A 1 99 ? -1.385 0.819 2.951 1.00 92.50 99 ALA A C 1
ATOM 766 O O . ALA A 1 99 ? -0.304 1.407 2.883 1.00 92.50 99 ALA A O 1
ATOM 767 N N . ASN A 1 100 ? -1.466 -0.509 3.077 1.00 92.56 100 ASN A N 1
ATOM 768 C CA . ASN A 1 100 ? -0.306 -1.388 3.231 1.00 92.56 100 ASN A CA 1
ATOM 769 C C . ASN A 1 100 ? 0.367 -1.767 1.898 1.00 92.56 100 ASN A C 1
ATOM 771 O O . ASN A 1 100 ? 1.529 -2.177 1.901 1.00 92.56 100 ASN A O 1
ATOM 775 N N . LEU A 1 101 ? -0.294 -1.574 0.748 1.00 92.81 101 LEU A N 1
ATOM 776 C CA . LEU A 1 101 ? 0.291 -1.877 -0.570 1.00 92.81 101 LEU A CA 1
ATOM 777 C C . LEU A 1 101 ? 1.604 -1.126 -0.824 1.00 92.81 101 LEU A C 1
ATOM 779 O O . LEU A 1 101 ? 2.539 -1.685 -1.387 1.00 92.81 101 LEU A O 1
ATOM 783 N N . ARG A 1 102 ? 1.714 0.129 -0.376 1.00 90.00 102 ARG A N 1
ATOM 784 C CA . ARG A 1 102 ? 2.951 0.915 -0.526 1.00 90.00 102 ARG A CA 1
ATOM 785 C C . ARG A 1 102 ? 4.129 0.300 0.222 1.00 90.00 102 ARG A C 1
ATOM 787 O O . ARG A 1 102 ? 5.237 0.295 -0.305 1.00 90.00 102 ARG A O 1
ATOM 794 N N . VAL A 1 103 ? 3.872 -0.227 1.418 1.00 91.81 103 VAL A N 1
ATOM 795 C CA . VAL A 1 103 ? 4.884 -0.888 2.250 1.00 91.81 103 VAL A CA 1
ATOM 796 C C . VAL A 1 103 ? 5.329 -2.195 1.596 1.00 91.81 103 VAL A C 1
ATOM 798 O O . VAL A 1 103 ? 6.525 -2.443 1.458 1.00 91.81 103 VAL A O 1
ATOM 801 N N . SER A 1 104 ? 4.377 -2.994 1.110 1.00 91.81 104 SER A N 1
ATOM 802 C CA . SER A 1 104 ? 4.673 -4.221 0.362 1.00 91.81 104 SER A CA 1
ATOM 803 C C . SER A 1 104 ? 5.547 -3.945 -0.867 1.00 91.81 104 SER A C 1
ATOM 805 O O . SER A 1 104 ? 6.586 -4.581 -1.023 1.00 91.81 104 SER A O 1
ATOM 807 N N . VAL A 1 105 ? 5.214 -2.923 -1.664 1.00 92.00 105 VAL A N 1
ATOM 808 C CA . VAL A 1 105 ? 6.024 -2.498 -2.819 1.00 92.00 105 VAL A CA 1
ATOM 809 C C . VAL A 1 105 ? 7.427 -2.046 -2.402 1.00 92.00 105 VAL A C 1
ATOM 811 O O . VAL A 1 105 ? 8.395 -2.372 -3.086 1.00 92.00 105 VAL A O 1
ATOM 814 N N . SER A 1 106 ? 7.572 -1.316 -1.288 1.00 90.12 106 SER A N 1
ATOM 815 C CA . SER A 1 106 ? 8.904 -0.919 -0.811 1.00 90.12 106 SER A CA 1
ATOM 816 C C . SER A 1 106 ? 9.760 -2.113 -0.393 1.00 90.12 106 SER A C 1
ATOM 818 O O . SER A 1 106 ? 10.940 -2.139 -0.721 1.00 90.12 106 SER A O 1
ATOM 820 N N . ILE A 1 107 ? 9.162 -3.123 0.246 1.00 91.12 107 ILE A N 1
ATOM 821 C CA . ILE A 1 107 ? 9.865 -4.353 0.632 1.00 91.12 107 ILE A CA 1
ATOM 822 C C . ILE A 1 107 ? 10.234 -5.157 -0.622 1.00 91.12 107 ILE A C 1
ATOM 824 O O . ILE A 1 107 ? 11.367 -5.607 -0.755 1.00 91.12 107 ILE A O 1
ATOM 828 N N . ALA A 1 108 ? 9.312 -5.292 -1.579 1.00 90.94 108 ALA A N 1
ATOM 829 C CA . ALA A 1 108 ? 9.549 -5.970 -2.853 1.00 90.94 108 ALA A CA 1
ATOM 830 C C . ALA A 1 108 ? 10.701 -5.337 -3.654 1.00 90.94 108 ALA A C 1
ATOM 832 O O . ALA A 1 108 ? 11.491 -6.050 -4.277 1.00 90.94 108 ALA A O 1
ATOM 833 N N . ALA A 1 109 ? 10.840 -4.007 -3.596 1.00 88.56 109 ALA A N 1
ATOM 834 C CA . ALA A 1 109 ? 11.905 -3.281 -4.282 1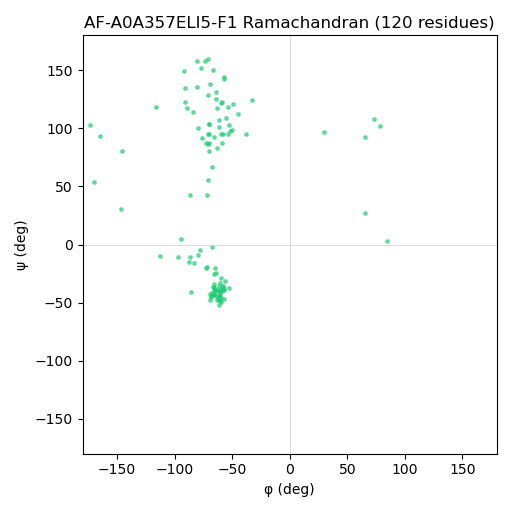.00 88.56 109 ALA A CA 1
ATOM 835 C C . ALA A 1 109 ? 13.316 -3.717 -3.845 1.00 88.56 109 ALA A C 1
ATOM 837 O O . ALA A 1 109 ? 14.243 -3.690 -4.658 1.00 88.56 109 ALA A O 1
ATOM 838 N N . GLU A 1 110 ? 13.482 -4.185 -2.605 1.00 90.06 110 GLU A N 1
ATOM 839 C CA . GLU A 1 110 ? 14.762 -4.696 -2.096 1.00 90.06 110 GLU A CA 1
ATOM 840 C C . GLU A 1 110 ? 15.204 -5.982 -2.819 1.00 90.06 110 GLU A C 1
ATOM 842 O O . GLU A 1 110 ? 16.400 -6.250 -2.961 1.00 90.06 110 GLU A O 1
ATOM 847 N N . TYR A 1 111 ? 14.252 -6.742 -3.368 1.00 91.00 111 TYR A N 1
ATOM 848 C CA . TYR A 1 111 ? 14.490 -8.029 -4.023 1.00 91.00 111 TYR A CA 1
ATOM 849 C C . TYR A 1 111 ? 14.662 -7.938 -5.545 1.00 91.00 111 TYR A C 1
ATOM 851 O O . TYR A 1 111 ? 14.851 -8.972 -6.189 1.00 91.00 111 TYR A O 1
ATOM 859 N N . LEU A 1 112 ? 14.690 -6.739 -6.143 1.00 84.06 112 LEU A N 1
ATOM 860 C CA . LEU A 1 112 ? 14.839 -6.579 -7.604 1.00 84.06 112 LEU A CA 1
ATOM 861 C C . LEU A 1 112 ? 16.094 -7.260 -8.171 1.00 84.06 112 LEU A C 1
ATOM 863 O O . LEU A 1 112 ? 16.105 -7.739 -9.301 1.00 84.06 112 LEU A O 1
ATOM 867 N N . HIS A 1 113 ? 17.159 -7.325 -7.376 1.00 85.62 113 HIS A N 1
ATOM 868 C CA . HIS A 1 113 ? 18.455 -7.871 -7.783 1.00 85.62 113 HIS A CA 1
ATOM 869 C C . HIS A 1 113 ? 18.497 -9.406 -7.788 1.00 85.62 113 HIS A C 1
ATOM 871 O O . HIS A 1 113 ? 19.498 -9.993 -8.194 1.00 85.62 113 HIS A O 1
ATOM 877 N N . THR A 1 114 ? 17.428 -10.068 -7.336 1.00 85.12 114 THR A N 1
ATOM 878 C CA . THR A 1 114 ? 17.352 -11.536 -7.265 1.00 85.12 114 THR A CA 1
ATOM 879 C C . THR A 1 114 ? 17.042 -12.194 -8.611 1.00 85.12 114 THR A C 1
ATOM 881 O O . THR A 1 114 ? 17.145 -13.413 -8.732 1.00 85.12 114 THR A O 1
ATOM 884 N N . GLY A 1 115 ? 16.701 -11.400 -9.635 1.00 83.69 115 GLY A N 1
ATOM 885 C CA . GLY A 1 115 ? 16.339 -11.883 -10.969 1.00 83.69 115 GLY A CA 1
ATOM 886 C C . GLY A 1 115 ? 14.866 -12.283 -11.125 1.00 83.69 115 GLY A C 1
ATOM 887 O O . GLY A 1 115 ? 14.492 -12.751 -12.197 1.00 83.69 115 GLY A O 1
ATOM 888 N N . ALA A 1 116 ? 14.042 -12.100 -10.089 1.00 85.06 116 ALA A N 1
ATOM 889 C CA . ALA A 1 116 ? 12.587 -12.219 -10.172 1.00 85.06 116 ALA A CA 1
ATOM 890 C C . ALA A 1 116 ? 11.955 -10.979 -10.836 1.00 85.06 116 ALA A C 1
ATOM 892 O O . ALA A 1 116 ? 12.509 -9.880 -10.756 1.00 85.06 116 ALA A O 1
ATOM 893 N N . ASP A 1 117 ? 10.796 -11.151 -11.482 1.00 86.75 117 ASP A N 1
ATOM 894 C CA . ASP A 1 117 ? 10.028 -10.024 -12.023 1.00 86.75 117 ASP A CA 1
ATOM 895 C C . ASP A 1 117 ? 9.447 -9.184 -10.873 1.00 86.75 117 ASP A C 1
ATOM 897 O O . ASP A 1 117 ? 8.933 -9.719 -9.892 1.00 86.75 117 ASP A O 1
ATOM 901 N N . HIS A 1 118 ? 9.499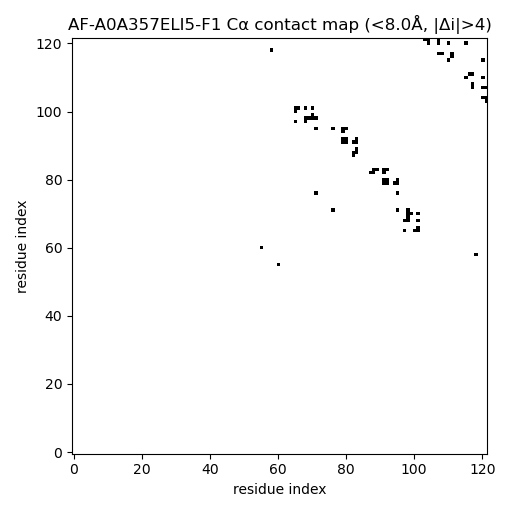 -7.856 -11.002 1.00 84.56 118 HIS A N 1
ATOM 902 C CA . HIS A 1 118 ? 8.942 -6.927 -10.016 1.00 84.56 118 HIS A CA 1
ATOM 903 C C . HIS A 1 118 ? 7.450 -7.186 -9.803 1.00 84.56 118 HIS A C 1
ATOM 905 O O . HIS A 1 118 ? 6.985 -7.134 -8.671 1.00 84.56 118 HIS A O 1
ATOM 911 N N . MET A 1 119 ? 6.710 -7.484 -10.876 1.00 87.94 119 MET A N 1
ATOM 912 C CA . MET A 1 119 ? 5.272 -7.762 -10.792 1.00 87.94 119 MET A CA 1
ATOM 913 C C . MET A 1 119 ? 4.945 -9.025 -9.986 1.00 87.94 119 MET A C 1
ATOM 915 O O . MET A 1 119 ? 3.847 -9.107 -9.449 1.00 87.94 119 MET A O 1
ATOM 919 N N . ASP A 1 120 ? 5.879 -9.973 -9.886 1.00 89.12 120 ASP A N 1
ATOM 920 C CA . ASP A 1 120 ? 5.695 -11.217 -9.129 1.00 89.12 120 ASP A CA 1
ATOM 921 C C . ASP A 1 120 ? 6.087 -11.067 -7.648 1.00 89.12 120 ASP A C 1
ATOM 923 O O . ASP A 1 120 ? 5.766 -11.926 -6.828 1.00 89.12 120 ASP A O 1
ATOM 927 N N . LEU A 1 121 ? 6.806 -9.995 -7.300 1.00 87.50 121 LEU A N 1
ATOM 928 C CA . LEU A 1 121 ? 7.288 -9.724 -5.943 1.00 87.50 121 LEU A CA 1
ATOM 929 C C . LEU A 1 121 ? 6.262 -8.982 -5.065 1.00 87.50 121 LEU A C 1
ATOM 931 O O . LEU A 1 121 ? 6.489 -8.850 -3.861 1.00 87.50 121 LEU A O 1
ATOM 935 N N . ILE A 1 122 ? 5.177 -8.477 -5.658 1.00 83.75 122 ILE A N 1
ATOM 936 C CA . ILE A 1 122 ? 4.176 -7.593 -5.034 1.00 83.75 122 ILE A CA 1
ATOM 937 C C . ILE A 1 122 ? 2.812 -8.258 -4.855 1.00 83.75 122 ILE A C 1
ATOM 939 O O . ILE A 1 122 ? 2.444 -9.130 -5.672 1.00 83.75 122 ILE A O 1
#

Nearest PDB structures (foldseek):
  8hkc-assembly1_E  TM=8.532E-01  e=5.541E-03  Escherichia coli K-12
  7xl3-assembly1_F  TM=8.809E-01  e=9.014E-02  Pseudomonas aeruginosa PAO1
  8brm-assembly1_Lj  TM=2.881E-01  e=4.206E+00  Giardia lamblia ATCC 50803
  6q74-assembly1_A  TM=3.321E-01  e=9.415E+00  Mus musculus

Secondary structure (DSSP, 8-state):
-------------------------------TTS---------------TT--PPPPHHHHHHHHHTTSPPPPHHHHHHHHHHHHHH--HHHHHHHHHHHHHHHHHHHHHTGGGS--GGG--

Sequence (122 aa):
MSAQDRVQDESGDTLEPEILEPTDDKEIEADAASLVLDISASDSPQPVDSTAVVPVTALQQYLAEVRRHPYLSKEEELQLVQEYRTHGSREAAVKLIMANLRVSVSIAAEYLHTGADHMDLI

pLDDT: mean 72.56, std 21.44, range [38.94, 96.0]

Mean predicted aligned error: 17.26 Å

Radius of gyration: 25.0 Å; Cα contacts (8 Å, |Δi|>4): 43; chains: 1; bounding box: 45×70×72 Å